Protein AF-A0A972ZBZ5-F1 (afdb_monomer)

Solvent-accessible surface area (backbone atoms only — not comparable to full-atom values): 8759 Å² total; per-residue (Å²): 142,84,81,84,81,83,76,78,80,82,76,76,75,77,71,74,77,82,74,68,73,78,52,70,66,61,54,52,52,50,52,51,52,49,53,50,52,50,51,51,48,47,64,74,67,45,81,68,82,67,79,69,68,68,78,64,96,63,56,92,77,46,56,68,51,46,23,27,41,76,42,82,50,87,51,45,36,31,30,42,34,64,64,60,60,96,83,36,38,72,44,70,28,37,39,49,84,88,34,49,80,43,55,62,60,69,61,48,45,52,29,29,78,72,60,37,46,31,25,40,29,36,47,78,59,89,94,42,38,34,43,53,43,69,48,80,33,64,91,74,62,84,74,124

pLDDT: mean 82.22, std 16.21, range [37.84, 97.81]

Foldseek 3Di:
DDDDPDDDPPPPPPPPPPPPPPDVVVVVVVVVVVVVVVVVVCVVPPPDPPVPQDADPCQVVFDKFKFAWQDQDPQWTWGQTLDDDVNDRIDIAGEDPVQVSQDPSVVNVVRNVVRFMKMFTFDDDPPHTYTRHIDGDPPCNNPD

Structure (mmCIF, N/CA/C/O backbone):
data_AF-A0A972ZBZ5-F1
#
_entry.id   AF-A0A972ZBZ5-F1
#
loop_
_atom_site.group_PDB
_atom_site.id
_atom_site.type_symbol
_atom_site.label_atom_id
_atom_site.label_alt_id
_atom_site.label_comp_id
_atom_site.label_asym_id
_atom_site.label_entity_id
_atom_site.label_seq_id
_atom_site.pdbx_PDB_ins_code
_atom_site.Cartn_x
_atom_site.Cartn_y
_atom_site.Cartn_z
_atom_site.occupancy
_atom_site.B_iso_or_equiv
_atom_site.auth_seq_id
_atom_site.auth_comp_id
_atom_site.auth_asym_id
_atom_site.auth_atom_id
_atom_site.pdbx_PDB_model_num
ATOM 1 N N . MET A 1 1 ? 79.508 32.812 -65.680 1.00 45.97 1 MET A N 1
ATOM 2 C CA . MET A 1 1 ? 78.298 33.391 -65.061 1.00 45.97 1 MET A CA 1
ATOM 3 C C . MET A 1 1 ? 77.156 32.493 -65.469 1.00 45.97 1 MET A C 1
ATOM 5 O O . MET A 1 1 ? 76.738 32.526 -66.614 1.00 45.97 1 MET A O 1
ATOM 9 N N . ASP A 1 2 ? 76.803 31.606 -64.554 1.00 50.88 2 ASP A N 1
ATOM 10 C CA . ASP A 1 2 ? 75.949 30.441 -64.738 1.00 50.88 2 ASP A CA 1
ATOM 11 C C . ASP A 1 2 ? 74.832 30.536 -63.697 1.00 50.88 2 ASP A C 1
ATOM 13 O O . ASP A 1 2 ? 75.154 30.697 -62.520 1.00 50.88 2 ASP A O 1
ATOM 17 N N . ARG A 1 3 ? 73.572 30.542 -64.152 1.00 48.94 3 ARG A N 1
ATOM 18 C CA . ARG A 1 3 ? 72.345 30.201 -63.404 1.00 48.94 3 ARG A CA 1
ATOM 19 C C . ARG A 1 3 ? 71.217 29.954 -64.413 1.00 48.94 3 ARG A C 1
ATOM 21 O O . ARG A 1 3 ? 70.312 30.777 -64.560 1.00 48.94 3 ARG A O 1
ATOM 28 N N . GLY A 1 4 ? 71.295 28.834 -65.127 1.00 50.41 4 GLY A N 1
ATOM 29 C CA . GLY A 1 4 ? 70.112 28.205 -65.713 1.00 50.41 4 GLY A CA 1
ATOM 30 C C . GLY A 1 4 ? 69.282 27.614 -64.576 1.00 50.41 4 GLY A C 1
ATOM 31 O O . GLY A 1 4 ? 69.775 26.810 -63.796 1.00 50.41 4 GLY A O 1
ATOM 32 N N . ARG A 1 5 ? 68.065 28.120 -64.395 1.00 55.62 5 ARG A N 1
ATOM 33 C CA . ARG A 1 5 ? 67.122 27.679 -63.368 1.00 55.62 5 ARG A CA 1
ATOM 34 C C . ARG A 1 5 ? 66.368 26.476 -63.937 1.00 55.62 5 ARG A C 1
ATOM 36 O O . ARG A 1 5 ? 65.380 26.675 -64.637 1.00 55.62 5 ARG A O 1
ATOM 43 N N . ASP A 1 6 ? 66.849 25.273 -63.649 1.00 60.53 6 ASP A N 1
ATOM 44 C CA . ASP A 1 6 ? 66.123 24.033 -63.920 1.00 60.53 6 ASP A CA 1
ATOM 45 C C . ASP A 1 6 ? 64.961 23.945 -62.924 1.00 60.53 6 ASP A C 1
ATOM 47 O O . ASP A 1 6 ? 65.144 23.729 -61.726 1.00 60.53 6 ASP A O 1
ATOM 51 N N . ALA A 1 7 ? 63.760 24.255 -63.404 1.00 60.75 7 ALA A N 1
ATOM 52 C CA . ALA A 1 7 ? 62.529 23.983 -62.686 1.00 60.75 7 ALA A CA 1
ATOM 53 C C . ALA A 1 7 ? 62.092 22.570 -63.072 1.00 60.75 7 ALA A C 1
ATOM 55 O O . ALA A 1 7 ? 61.606 22.358 -64.184 1.00 60.75 7 ALA A O 1
ATOM 56 N N . ASP A 1 8 ? 62.289 21.619 -62.163 1.00 65.50 8 ASP A N 1
ATOM 57 C CA . ASP A 1 8 ? 61.698 20.292 -62.280 1.00 65.50 8 ASP A CA 1
ATOM 58 C C . ASP A 1 8 ? 60.169 20.430 -62.406 1.00 65.50 8 ASP A C 1
ATOM 60 O O . ASP A 1 8 ? 59.552 21.165 -61.620 1.00 65.50 8 ASP A O 1
ATOM 64 N N . PRO A 1 9 ? 59.517 19.762 -63.372 1.00 57.84 9 PRO A N 1
ATOM 65 C CA . PRO A 1 9 ? 58.069 19.690 -63.379 1.00 57.84 9 PRO A CA 1
ATOM 66 C C . PRO A 1 9 ? 57.635 18.853 -62.173 1.00 57.84 9 PRO A C 1
ATOM 68 O O . PRO A 1 9 ? 57.983 17.680 -62.058 1.00 57.84 9 PRO A O 1
ATOM 71 N N . ILE A 1 10 ? 56.874 19.465 -61.263 1.00 61.91 10 ILE A N 1
ATOM 72 C CA . ILE A 1 10 ? 56.161 18.739 -60.212 1.00 61.91 10 ILE A CA 1
ATOM 73 C C . ILE A 1 10 ? 55.132 17.860 -60.924 1.00 61.91 10 ILE A C 1
ATOM 75 O O . ILE A 1 10 ? 54.079 18.333 -61.350 1.00 61.91 10 ILE A O 1
ATOM 79 N N . GLU A 1 11 ? 55.480 16.591 -61.103 1.00 59.16 11 GLU A N 1
ATOM 80 C CA . GLU A 1 11 ? 54.567 15.537 -61.514 1.00 59.16 11 GLU A CA 1
ATOM 81 C C . GLU A 1 11 ? 53.515 15.420 -60.404 1.00 59.16 11 GLU A C 1
ATOM 83 O O . GLU A 1 11 ? 53.773 14.890 -59.321 1.00 59.16 11 GLU A O 1
ATOM 88 N N . LEU A 1 12 ? 52.350 16.036 -60.625 1.00 61.97 12 LEU A N 1
ATOM 89 C CA . LEU A 1 12 ? 51.181 15.834 -59.783 1.00 61.97 12 LEU A CA 1
ATOM 90 C C . LEU A 1 12 ? 50.836 14.349 -59.910 1.00 61.97 12 LEU A C 1
ATOM 92 O O . LEU A 1 12 ? 50.260 13.928 -60.912 1.00 61.97 12 LEU A O 1
ATOM 96 N N . ALA A 1 13 ? 51.257 13.554 -58.928 1.00 58.72 13 ALA A N 1
ATOM 97 C CA . ALA A 1 13 ? 50.792 12.192 -58.776 1.00 58.72 13 ALA A CA 1
ATOM 98 C C . ALA A 1 13 ? 49.271 12.263 -58.625 1.00 58.72 13 ALA A C 1
ATOM 100 O O . ALA A 1 13 ? 48.753 12.677 -57.586 1.00 58.72 13 ALA A O 1
ATOM 101 N N . ASP A 1 14 ? 48.580 11.933 -59.710 1.00 59.81 14 ASP A N 1
ATOM 102 C CA . ASP A 1 14 ? 47.148 11.709 -59.747 1.00 59.81 14 ASP A CA 1
ATOM 103 C C . ASP A 1 14 ? 46.898 10.538 -58.793 1.00 59.81 14 ASP A C 1
ATOM 105 O O . ASP A 1 14 ? 47.163 9.379 -59.116 1.00 59.81 14 ASP A O 1
ATOM 109 N N . HIS A 1 15 ? 46.555 10.850 -57.542 1.00 57.44 15 HIS A N 1
ATOM 110 C CA . HIS A 1 15 ? 46.145 9.843 -56.580 1.00 57.44 15 HIS A CA 1
ATOM 111 C C . HIS A 1 15 ? 44.855 9.254 -57.143 1.00 57.44 15 HIS A C 1
ATOM 113 O O . HIS A 1 15 ? 43.862 9.982 -57.180 1.00 57.44 15 HIS A O 1
ATOM 119 N N . PRO A 1 16 ? 44.827 7.982 -57.590 1.00 57.72 16 PRO A N 1
ATOM 120 C CA . PRO A 1 16 ? 43.561 7.376 -57.945 1.00 57.72 16 PRO A CA 1
ATOM 121 C C . PRO A 1 16 ? 42.717 7.436 -56.679 1.00 57.72 16 PRO A C 1
ATOM 123 O O . PRO A 1 16 ? 43.095 6.861 -55.654 1.00 57.72 16 PRO A O 1
ATOM 126 N N . GLU A 1 17 ? 41.632 8.208 -56.718 1.00 60.06 17 GLU A N 1
ATOM 127 C CA . GLU A 1 17 ? 40.640 8.182 -55.662 1.00 60.06 17 GLU A CA 1
ATOM 128 C C . GLU A 1 17 ? 40.215 6.720 -55.542 1.00 60.06 17 GLU A C 1
ATOM 130 O O . GLU A 1 17 ? 39.615 6.144 -56.453 1.00 60.06 17 GLU A O 1
ATOM 135 N N . ASP A 1 18 ? 40.660 6.085 -54.456 1.00 55.03 18 ASP A N 1
ATOM 136 C CA . ASP A 1 18 ? 40.423 4.683 -54.146 1.00 55.03 18 ASP A CA 1
ATOM 137 C C . ASP A 1 18 ? 38.942 4.572 -53.764 1.00 55.03 18 ASP A C 1
ATOM 139 O O . ASP A 1 18 ? 38.562 4.445 -52.599 1.00 55.03 18 ASP A O 1
ATOM 143 N N . HIS A 1 19 ? 38.070 4.711 -54.765 1.00 56.88 19 HIS A N 1
ATOM 144 C CA . HIS A 1 19 ? 36.641 4.483 -54.680 1.00 56.88 19 HIS A CA 1
ATOM 145 C C . HIS A 1 19 ? 36.434 2.980 -54.557 1.00 56.88 19 HIS A C 1
ATOM 147 O O . HIS A 1 19 ? 35.959 2.318 -55.480 1.00 56.88 19 HIS A O 1
ATOM 153 N N . ARG A 1 20 ? 36.828 2.409 -53.415 1.00 59.72 20 ARG A N 1
ATOM 154 C CA . ARG A 1 20 ? 36.456 1.043 -53.073 1.00 59.72 20 ARG A CA 1
ATOM 155 C C . ARG A 1 20 ? 34.931 0.993 -53.115 1.00 59.72 20 ARG A C 1
ATOM 157 O O . ARG A 1 20 ? 34.301 1.661 -52.291 1.00 59.72 20 ARG A O 1
ATOM 164 N N . PRO A 1 21 ? 34.323 0.253 -54.061 1.00 59.16 21 PRO A N 1
ATOM 165 C CA . PRO A 1 21 ? 32.878 0.148 -54.106 1.00 59.16 21 PRO A CA 1
ATOM 166 C C . PRO A 1 21 ? 32.447 -0.444 -52.769 1.00 59.16 21 PRO A C 1
ATOM 168 O O . PRO A 1 21 ? 32.938 -1.507 -52.376 1.00 59.16 21 PRO A O 1
ATOM 171 N N . TRP A 1 22 ? 31.602 0.279 -52.028 1.00 57.34 22 TRP A N 1
ATOM 172 C CA . TRP A 1 22 ? 31.085 -0.204 -50.754 1.00 57.34 22 TRP A CA 1
ATOM 173 C C . TRP A 1 22 ? 30.541 -1.611 -50.960 1.00 57.34 22 TRP A C 1
ATOM 175 O O . TRP A 1 22 ? 29.656 -1.838 -51.786 1.00 57.34 22 TRP A O 1
ATOM 185 N N . SER A 1 23 ? 31.131 -2.575 -50.254 1.00 59.97 23 SER A N 1
ATOM 186 C CA . SER A 1 23 ? 30.732 -3.963 -50.408 1.00 59.97 23 SER A CA 1
ATOM 187 C C . SER A 1 23 ? 29.251 -4.086 -50.024 1.00 59.97 23 SER A C 1
ATOM 189 O O . SER A 1 23 ? 28.854 -3.579 -48.970 1.00 59.97 23 SER A O 1
ATOM 191 N N . PRO A 1 24 ? 28.409 -4.770 -50.816 1.00 59.00 24 PRO A N 1
ATOM 192 C CA . PRO A 1 24 ? 26.997 -4.945 -50.467 1.00 59.00 24 PRO A CA 1
ATOM 193 C C . PRO A 1 24 ? 26.825 -5.676 -49.121 1.00 59.00 24 PRO A C 1
ATOM 195 O O . PRO A 1 24 ? 25.820 -5.498 -48.435 1.00 59.00 24 PRO A O 1
ATOM 198 N N . LEU A 1 25 ? 27.848 -6.434 -48.701 1.00 58.62 25 LEU A N 1
ATOM 199 C CA . LEU A 1 25 ? 27.928 -7.088 -47.395 1.00 58.62 25 LEU A CA 1
ATOM 200 C C . LEU A 1 25 ? 27.996 -6.090 -46.226 1.00 58.62 25 LEU A C 1
ATOM 202 O O . LEU A 1 25 ? 27.301 -6.272 -45.227 1.00 58.62 25 LEU A O 1
ATOM 206 N N . SER A 1 26 ? 28.803 -5.028 -46.343 1.00 61.88 26 SER A N 1
ATOM 207 C CA . SER A 1 26 ? 28.918 -4.001 -45.297 1.00 61.88 26 SER A CA 1
ATOM 208 C C . SER A 1 26 ? 27.647 -3.162 -45.176 1.00 61.88 26 SER A C 1
ATOM 210 O O . SER A 1 26 ? 27.267 -2.781 -44.071 1.00 61.88 26 SER A O 1
ATOM 212 N N . THR A 1 27 ? 26.950 -2.931 -46.291 1.00 66.69 27 THR A N 1
ATOM 213 C CA . THR A 1 27 ? 25.661 -2.229 -46.290 1.00 66.69 27 THR A CA 1
ATOM 214 C C . THR A 1 27 ? 24.577 -3.071 -45.616 1.00 66.69 27 THR A C 1
ATOM 216 O O . THR A 1 27 ? 23.862 -2.556 -44.763 1.00 66.69 27 THR A O 1
ATOM 219 N N . GLY A 1 28 ? 24.505 -4.376 -45.909 1.00 71.56 28 GLY A N 1
ATOM 220 C CA . GLY A 1 28 ? 23.537 -5.281 -45.276 1.00 71.56 28 GLY A CA 1
ATOM 221 C C . GLY A 1 28 ? 23.712 -5.402 -43.758 1.00 71.56 28 GLY A C 1
ATOM 222 O O . GLY A 1 28 ? 22.729 -5.355 -43.018 1.00 71.56 28 GLY A O 1
ATOM 223 N N . LEU A 1 29 ? 24.959 -5.484 -43.281 1.00 78.94 29 LEU A N 1
ATOM 224 C CA . LEU A 1 29 ? 25.270 -5.498 -41.846 1.00 78.94 29 LEU A CA 1
ATOM 225 C C . LEU A 1 29 ? 24.889 -4.185 -41.152 1.00 78.94 29 LEU A C 1
ATOM 227 O O . LEU A 1 29 ? 24.314 -4.215 -40.065 1.00 78.94 29 LEU A O 1
ATOM 231 N N . ALA A 1 30 ? 25.160 -3.040 -41.784 1.00 80.81 30 ALA A N 1
ATOM 232 C C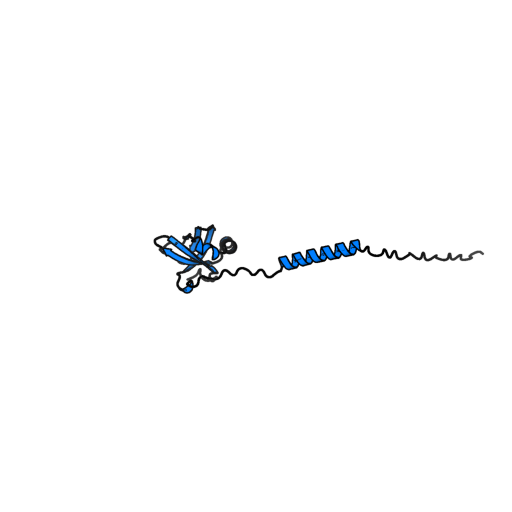A . ALA A 1 30 ? 24.787 -1.736 -41.244 1.00 80.81 30 ALA A CA 1
ATOM 233 C C . ALA A 1 30 ? 23.261 -1.575 -41.141 1.00 80.81 30 ALA A C 1
ATOM 235 O O . ALA A 1 30 ? 22.755 -1.111 -40.120 1.00 80.81 30 ALA A O 1
ATOM 236 N N . THR A 1 31 ? 22.515 -2.013 -42.160 1.00 83.44 31 THR A N 1
ATOM 237 C CA . THR A 1 31 ? 21.047 -1.993 -42.133 1.00 83.44 31 THR A CA 1
ATOM 238 C C . THR A 1 31 ? 20.495 -2.916 -41.048 1.00 83.44 31 THR A C 1
ATOM 240 O O . THR A 1 31 ? 19.618 -2.503 -40.295 1.00 83.44 31 THR A O 1
ATOM 243 N N . ALA A 1 32 ? 21.032 -4.132 -40.911 1.00 85.50 32 ALA A N 1
ATOM 244 C CA . ALA A 1 32 ? 20.613 -5.061 -39.863 1.00 85.50 32 ALA A CA 1
ATOM 245 C C . ALA A 1 32 ? 20.864 -4.490 -38.457 1.00 85.50 32 ALA A C 1
ATOM 247 O O . ALA A 1 32 ? 19.977 -4.540 -37.606 1.00 85.50 32 ALA A O 1
ATOM 248 N N . ALA A 1 33 ? 22.033 -3.886 -38.226 1.00 87.25 33 ALA A N 1
ATOM 249 C CA . ALA A 1 33 ? 22.358 -3.245 -36.954 1.00 87.25 33 ALA A CA 1
ATOM 250 C C . ALA A 1 33 ? 21.400 -2.087 -36.627 1.00 87.25 33 ALA A C 1
ATOM 252 O O . ALA A 1 33 ? 20.934 -1.973 -35.493 1.00 87.25 33 ALA A O 1
ATOM 253 N N . LEU A 1 34 ? 21.058 -1.263 -37.622 1.00 89.25 34 LEU A N 1
ATOM 254 C CA . LEU A 1 34 ? 20.116 -0.157 -37.455 1.00 89.25 34 LEU A CA 1
ATOM 255 C C . LEU A 1 34 ? 18.702 -0.652 -37.117 1.00 89.25 34 LEU A C 1
ATOM 257 O O . LEU A 1 34 ? 18.058 -0.100 -36.230 1.00 89.25 34 LEU A 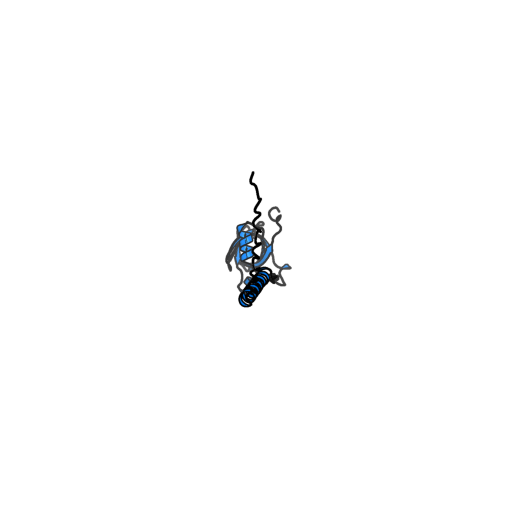O 1
ATOM 261 N N . VAL A 1 35 ? 18.234 -1.713 -37.782 1.00 91.62 35 VAL A N 1
ATOM 262 C CA . VAL A 1 35 ? 16.922 -2.326 -37.510 1.00 91.62 35 VAL A CA 1
ATOM 263 C C . VAL A 1 35 ? 16.870 -2.903 -36.096 1.00 91.62 35 VAL A C 1
ATOM 265 O O . VAL A 1 35 ? 15.876 -2.707 -35.398 1.00 91.62 35 VAL A O 1
ATOM 268 N N . ILE A 1 36 ? 17.936 -3.570 -35.645 1.00 92.31 36 ILE A N 1
ATOM 269 C CA . ILE A 1 36 ? 18.025 -4.105 -34.279 1.00 92.31 36 ILE A CA 1
ATOM 270 C C . ILE A 1 36 ? 17.978 -2.966 -33.258 1.00 92.31 36 ILE A C 1
ATOM 272 O O . ILE A 1 36 ? 17.173 -3.019 -32.331 1.00 92.31 36 ILE A O 1
ATOM 276 N N . LEU A 1 37 ? 18.784 -1.918 -33.447 1.00 90.75 37 LEU A N 1
ATOM 277 C CA . LEU A 1 37 ? 18.789 -0.753 -32.559 1.00 90.75 37 LEU A CA 1
ATOM 278 C C . LEU A 1 37 ? 17.417 -0.079 -32.507 1.00 90.75 37 LEU A C 1
ATOM 280 O O . LEU A 1 37 ? 16.905 0.163 -31.419 1.00 90.75 37 LEU A O 1
ATOM 284 N N . ALA A 1 38 ? 16.791 0.152 -33.662 1.00 89.00 38 ALA A N 1
ATOM 285 C CA . ALA A 1 38 ? 15.454 0.729 -33.736 1.00 89.00 38 ALA A CA 1
ATOM 286 C C . ALA A 1 38 ? 14.409 -0.154 -33.038 1.00 89.00 38 ALA A C 1
ATOM 288 O O . ALA A 1 38 ? 13.559 0.365 -32.323 1.00 89.00 38 ALA A O 1
ATOM 289 N N . SER A 1 39 ? 14.500 -1.478 -33.184 1.00 88.06 39 SER A N 1
ATOM 290 C CA . SER A 1 39 ? 13.589 -2.423 -32.524 1.00 88.06 39 SER A CA 1
ATOM 291 C C . SER A 1 39 ? 13.750 -2.399 -31.005 1.00 88.06 39 SER A C 1
ATOM 293 O O . SER A 1 39 ? 12.754 -2.383 -30.289 1.00 88.06 39 SER A O 1
ATOM 295 N N . ILE A 1 40 ? 14.989 -2.334 -30.506 1.00 89.00 40 ILE A N 1
ATOM 296 C CA . ILE A 1 40 ? 15.273 -2.191 -29.071 1.00 89.00 40 ILE A CA 1
ATOM 297 C C . ILE A 1 40 ? 14.750 -0.848 -28.561 1.00 89.00 40 ILE A C 1
ATOM 299 O O . ILE A 1 40 ? 14.129 -0.807 -27.507 1.00 89.00 40 ILE A O 1
ATOM 303 N N . SER A 1 41 ? 14.955 0.247 -29.298 1.00 85.06 41 SER A N 1
ATOM 304 C CA . SER A 1 41 ? 14.424 1.558 -28.919 1.00 85.06 41 SER A CA 1
ATOM 305 C C . SER A 1 41 ? 12.898 1.558 -28.879 1.00 85.06 41 SER A C 1
ATOM 307 O O . SER A 1 41 ? 12.323 2.007 -27.897 1.00 85.06 41 SER A O 1
ATOM 309 N N . VAL A 1 42 ? 12.232 1.009 -29.896 1.00 85.31 42 VAL A N 1
ATOM 310 C CA . VAL A 1 42 ? 10.770 0.876 -29.889 1.00 85.31 42 VAL A CA 1
ATOM 311 C C . VAL A 1 42 ? 10.317 -0.010 -28.737 1.00 85.31 42 VAL A C 1
ATOM 313 O O . VAL A 1 42 ? 9.331 0.320 -28.112 1.00 85.31 42 VAL A O 1
ATOM 316 N N . TRP A 1 43 ? 11.025 -1.086 -28.400 1.00 84.06 43 TRP A N 1
ATOM 317 C CA . TRP A 1 43 ? 10.675 -1.923 -27.251 1.00 84.06 43 TRP A CA 1
ATOM 318 C C . TRP A 1 43 ? 10.881 -1.213 -25.900 1.00 84.06 43 TRP A C 1
ATOM 320 O O . TRP A 1 43 ? 10.043 -1.341 -25.016 1.00 84.06 43 TRP A O 1
ATOM 330 N N . LEU A 1 44 ? 11.954 -0.428 -25.748 1.00 81.38 44 LEU A N 1
ATOM 331 C CA . LEU A 1 44 ? 12.255 0.333 -24.527 1.00 81.38 44 LEU A CA 1
ATOM 332 C C . LEU A 1 44 ? 11.323 1.529 -24.310 1.00 81.38 44 LEU A C 1
ATOM 334 O O . LEU A 1 44 ? 11.051 1.890 -23.169 1.00 81.38 44 LEU A O 1
ATOM 338 N N . PHE A 1 45 ? 10.886 2.168 -25.395 1.00 79.38 45 PHE A N 1
ATOM 339 C CA . PHE A 1 45 ? 10.061 3.378 -25.367 1.00 79.38 45 PHE A CA 1
ATOM 340 C C . PHE A 1 45 ? 8.636 3.142 -25.867 1.00 79.38 45 PHE A C 1
ATOM 342 O O . PHE A 1 45 ? 7.877 4.103 -26.013 1.00 79.38 45 PHE A O 1
ATOM 349 N N . ALA A 1 46 ? 8.262 1.893 -26.158 1.00 72.69 46 ALA A N 1
ATOM 350 C CA . ALA A 1 46 ? 6.873 1.555 -26.403 1.00 72.69 46 ALA A CA 1
ATOM 351 C C . ALA A 1 46 ? 6.098 1.981 -25.158 1.00 72.69 46 ALA A C 1
ATOM 353 O O . ALA A 1 46 ? 6.563 1.708 -24.047 1.00 72.69 46 ALA A O 1
ATOM 354 N N . PRO A 1 47 ? 4.946 2.651 -25.316 1.00 54.31 47 PRO A N 1
ATOM 355 C CA . PRO A 1 47 ? 4.049 2.829 -24.194 1.00 54.31 47 PRO A CA 1
ATOM 356 C C . PRO A 1 47 ? 3.763 1.425 -23.671 1.00 54.31 47 PRO A C 1
ATOM 358 O O . PRO A 1 47 ? 3.157 0.613 -24.372 1.00 54.31 47 PRO A O 1
ATOM 361 N N . SER A 1 48 ? 4.272 1.097 -22.480 1.00 56.19 48 SER A N 1
ATOM 362 C CA . SER A 1 48 ? 3.661 -0.001 -21.765 1.00 56.19 48 SER A CA 1
ATOM 363 C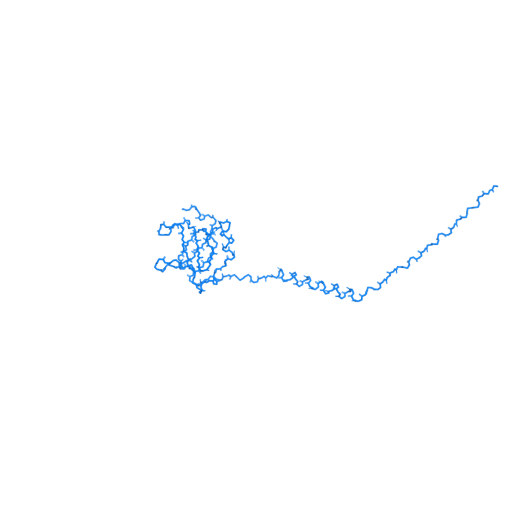 C . SER A 1 48 ? 2.231 0.462 -21.555 1.00 56.19 48 SER A C 1
ATOM 365 O O . SER A 1 48 ? 1.996 1.589 -21.106 1.00 56.19 48 SER A O 1
ATOM 367 N N . ASP A 1 49 ? 1.272 -0.383 -21.908 1.00 49.25 49 ASP A N 1
ATOM 368 C CA . ASP A 1 49 ? -0.006 -0.347 -21.224 1.00 49.25 49 ASP A CA 1
ATOM 369 C C . ASP A 1 49 ? 0.357 -0.639 -19.765 1.00 49.25 49 ASP A C 1
ATOM 371 O O . ASP A 1 49 ? 0.411 -1.794 -19.343 1.00 49.25 49 ASP A O 1
ATOM 375 N N . ALA A 1 50 ? 0.805 0.390 -19.036 1.00 53.72 50 ALA A N 1
ATOM 376 C CA . ALA A 1 50 ? 0.997 0.324 -17.609 1.00 53.72 50 ALA A CA 1
ATOM 377 C C . ALA A 1 50 ? -0.344 -0.190 -17.124 1.00 53.72 50 ALA A C 1
ATOM 379 O O . ALA A 1 50 ? -1.365 0.447 -17.383 1.00 53.72 50 ALA A O 1
ATOM 380 N N . ILE A 1 51 ? -0.342 -1.415 -16.599 1.00 55.97 51 ILE A N 1
ATOM 381 C CA . ILE A 1 51 ? -1.545 -2.082 -16.135 1.00 55.97 51 ILE A CA 1
ATOM 382 C C . ILE A 1 51 ? -2.023 -1.212 -14.983 1.00 55.97 51 ILE A C 1
ATOM 384 O O . ILE A 1 51 ? -1.551 -1.334 -13.857 1.00 55.97 51 ILE A O 1
ATOM 388 N N . GLU A 1 52 ? -2.864 -0.238 -15.308 1.00 66.19 52 GLU A N 1
ATOM 389 C CA . GLU A 1 52 ? -3.462 0.655 -14.346 1.00 66.19 52 GLU A CA 1
ATOM 390 C C . GLU A 1 52 ? -4.435 -0.226 -13.589 1.00 66.19 52 GLU A C 1
ATOM 392 O O . GLU A 1 52 ? -5.480 -0.623 -14.116 1.00 66.19 52 GLU A O 1
ATOM 397 N N . ILE A 1 53 ? -3.995 -0.644 -12.404 1.00 78.75 53 ILE A N 1
ATOM 398 C CA . ILE A 1 53 ? -4.746 -1.538 -11.544 1.00 78.75 53 ILE A CA 1
ATOM 399 C C . ILE A 1 53 ? -6.097 -0.877 -11.303 1.00 78.75 53 ILE A C 1
ATOM 401 O O . ILE A 1 53 ? -6.185 0.176 -10.678 1.00 78.75 53 ILE A O 1
ATOM 405 N N . GLN A 1 54 ? -7.144 -1.479 -11.860 1.00 81.25 54 GLN A N 1
ATOM 406 C CA . GLN A 1 54 ? -8.481 -0.928 -11.748 1.00 81.25 54 GLN A CA 1
ATOM 407 C C . GLN A 1 54 ? -9.006 -1.180 -10.333 1.00 81.25 54 GLN A C 1
ATOM 409 O O . GLN A 1 54 ? -8.878 -2.301 -9.830 1.00 81.25 54 GLN A O 1
ATOM 414 N N . PRO A 1 55 ? -9.619 -0.174 -9.695 1.00 86.69 55 PRO A N 1
ATOM 415 C CA . PRO A 1 55 ? -10.198 -0.346 -8.378 1.00 86.69 55 PRO A CA 1
ATOM 416 C C . PRO A 1 55 ? -11.398 -1.305 -8.421 1.00 86.69 55 PRO A C 1
ATOM 418 O O . PRO A 1 55 ? -12.130 -1.354 -9.418 1.00 86.69 55 PRO A O 1
ATOM 421 N N . PRO A 1 56 ? -11.665 -2.039 -7.330 1.00 87.12 56 PRO A N 1
ATOM 422 C CA . PRO A 1 56 ? -12.862 -2.860 -7.219 1.00 87.12 56 PRO A CA 1
ATOM 423 C C . PRO A 1 56 ? -14.133 -1.994 -7.183 1.00 87.12 56 PRO A C 1
ATOM 425 O O . PRO A 1 56 ? -14.159 -0.890 -6.639 1.00 87.12 56 PRO A O 1
ATOM 428 N N . THR A 1 57 ? -15.234 -2.511 -7.735 1.00 85.69 57 THR A N 1
ATOM 429 C CA . THR A 1 57 ? -16.494 -1.763 -7.946 1.00 85.69 57 THR A CA 1
ATOM 430 C C . THR A 1 57 ? -17.121 -1.167 -6.679 1.00 85.69 57 THR A C 1
ATOM 432 O O . THR A 1 57 ? -17.898 -0.219 -6.761 1.00 85.69 57 THR A O 1
ATOM 435 N N . ASN A 1 58 ? -16.827 -1.731 -5.508 1.00 88.19 58 ASN A N 1
ATOM 436 C CA . ASN A 1 58 ? -17.382 -1.342 -4.212 1.00 88.19 58 ASN A CA 1
ATOM 437 C C . ASN A 1 58 ? -16.418 -0.500 -3.356 1.00 88.19 58 ASN A C 1
ATOM 439 O O . ASN A 1 58 ? -16.721 -0.259 -2.186 1.00 88.19 58 ASN A O 1
ATOM 443 N N . LEU A 1 59 ? -15.300 -0.020 -3.915 1.00 89.44 59 LEU A N 1
ATOM 444 C CA . LEU A 1 59 ? -14.246 0.677 -3.167 1.00 89.44 59 LEU A CA 1
ATOM 445 C C . LEU A 1 59 ? -14.769 1.845 -2.314 1.00 89.44 59 LEU A C 1
ATOM 447 O O . LEU A 1 59 ? -14.413 1.970 -1.148 1.00 89.44 59 LEU A O 1
ATOM 451 N N . ALA A 1 60 ? -15.686 2.650 -2.860 1.00 89.25 60 ALA A N 1
ATOM 452 C CA . ALA A 1 60 ? -16.245 3.826 -2.183 1.00 89.25 60 ALA A CA 1
ATOM 453 C C . ALA A 1 60 ? -17.038 3.511 -0.899 1.00 89.25 60 ALA A C 1
ATOM 455 O O . ALA A 1 60 ? -17.339 4.417 -0.126 1.00 89.25 60 ALA A O 1
ATOM 456 N N . SER A 1 61 ? -17.420 2.248 -0.691 1.00 91.44 61 SER A N 1
ATOM 457 C CA . SER A 1 61 ? -18.138 1.804 0.509 1.00 91.44 61 SER A CA 1
ATOM 458 C C . SER A 1 61 ? -17.225 1.250 1.602 1.00 91.44 61 SER A C 1
ATOM 460 O O . SER A 1 61 ? -17.692 1.015 2.716 1.00 91.44 61 SER A O 1
ATOM 462 N N . LEU A 1 62 ? -15.944 1.035 1.292 1.00 93.88 62 LEU A N 1
ATOM 463 C CA . LEU A 1 62 ? -14.990 0.447 2.218 1.00 93.88 62 LEU A CA 1
ATOM 464 C C . LEU A 1 62 ? -14.397 1.521 3.136 1.00 93.88 62 LEU A C 1
ATOM 466 O O . LEU A 1 62 ? -14.125 2.638 2.683 1.00 93.88 62 LEU A O 1
ATOM 470 N N . PRO A 1 63 ? -14.167 1.204 4.422 1.00 94.94 63 PRO A N 1
ATOM 471 C CA . PRO A 1 63 ? -13.332 2.045 5.255 1.00 94.94 63 PRO A CA 1
ATOM 472 C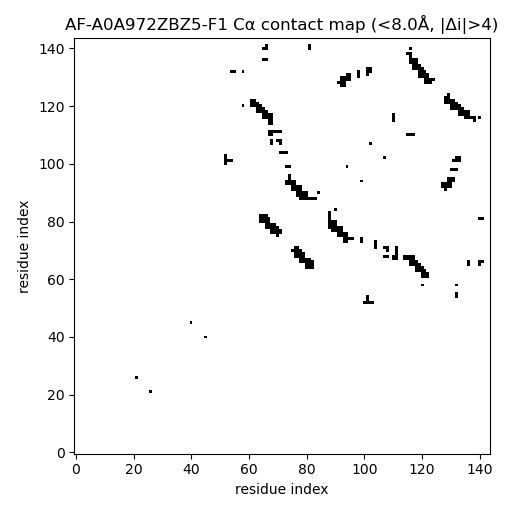 C . PRO A 1 63 ? -11.908 2.074 4.694 1.00 94.94 63 PRO A C 1
ATOM 474 O O . PRO A 1 63 ? -11.434 1.124 4.064 1.00 94.94 63 PRO A O 1
ATOM 477 N N . TYR A 1 64 ? -11.221 3.180 4.951 1.00 95.12 64 TYR A N 1
ATOM 478 C CA . TYR A 1 64 ? -9.821 3.342 4.604 1.00 95.12 64 TYR A CA 1
ATOM 479 C C . TYR A 1 64 ? -9.038 3.878 5.792 1.00 95.12 64 TYR A C 1
ATOM 481 O O . TYR A 1 64 ? -9.602 4.446 6.732 1.00 95.12 64 TYR A O 1
ATOM 489 N N . VAL A 1 65 ? -7.728 3.703 5.731 1.00 95.25 65 VAL A N 1
ATOM 490 C CA . VAL A 1 65 ? -6.791 4.315 6.659 1.00 95.25 65 VAL A CA 1
ATOM 491 C C . VAL A 1 65 ? -5.598 4.854 5.882 1.00 95.25 65 VAL A C 1
ATOM 493 O O . VAL A 1 65 ? -5.133 4.234 4.926 1.00 95.25 65 VAL A O 1
ATOM 496 N N . ASP A 1 66 ? -5.142 6.035 6.286 1.00 95.88 66 ASP A N 1
ATOM 497 C CA . ASP A 1 66 ? -3.974 6.692 5.714 1.00 95.88 66 ASP A CA 1
ATOM 498 C C . ASP A 1 66 ? -2.792 6.513 6.672 1.00 95.88 66 ASP A C 1
ATOM 500 O O . ASP A 1 66 ? -2.938 6.635 7.894 1.00 95.88 66 ASP A O 1
ATOM 504 N N . GLY A 1 67 ? -1.620 6.227 6.121 1.00 94.69 67 GLY A N 1
ATOM 505 C CA . GLY A 1 67 ? -0.421 5.968 6.905 1.00 94.69 67 GLY A CA 1
ATOM 506 C C . GLY A 1 67 ? 0.811 5.775 6.039 1.00 94.69 67 GLY A C 1
ATOM 507 O O . GLY A 1 67 ? 0.818 6.110 4.857 1.00 94.69 67 GLY A O 1
ATOM 508 N N . VAL A 1 68 ? 1.867 5.229 6.628 1.00 95.25 68 VAL A N 1
ATOM 509 C CA . VAL A 1 68 ? 3.090 4.84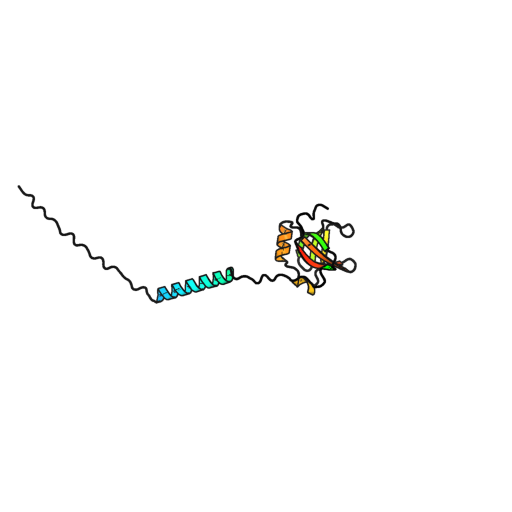7 5.916 1.00 95.25 68 VAL A CA 1
ATOM 510 C C . VAL A 1 68 ? 3.238 3.336 5.969 1.00 95.25 68 VAL A C 1
ATOM 512 O O . VAL A 1 68 ? 3.134 2.737 7.035 1.00 95.25 68 VAL A O 1
ATOM 515 N N . MET A 1 69 ? 3.498 2.713 4.821 1.00 96.06 69 MET A N 1
ATOM 516 C CA . MET A 1 69 ? 3.779 1.279 4.768 1.00 96.06 69 MET A CA 1
ATOM 517 C C . MET A 1 69 ? 5.123 0.979 5.435 1.00 96.06 69 MET A C 1
ATOM 519 O O . MET A 1 69 ? 6.158 1.493 5.005 1.00 96.06 69 MET A O 1
ATOM 523 N N . VAL A 1 70 ? 5.111 0.120 6.447 1.00 95.38 70 VAL A N 1
ATOM 524 C CA . VAL A 1 70 ? 6.301 -0.333 7.179 1.00 95.38 70 VAL A CA 1
ATOM 525 C C . VAL A 1 70 ? 6.833 -1.626 6.567 1.00 95.38 70 VAL A C 1
ATOM 527 O O . VAL A 1 70 ? 8.032 -1.749 6.325 1.00 95.38 70 VAL A O 1
ATOM 530 N N . GLU A 1 71 ? 5.935 -2.556 6.239 1.00 95.75 71 GLU A N 1
ATOM 531 C CA . GLU A 1 71 ? 6.273 -3.850 5.649 1.00 95.75 71 GLU A CA 1
ATOM 532 C C . GLU A 1 71 ? 5.345 -4.170 4.474 1.00 95.75 71 GLU A C 1
ATOM 534 O O . GLU A 1 71 ? 4.137 -3.930 4.522 1.00 95.75 71 GLU A O 1
ATOM 539 N N . VAL A 1 72 ? 5.929 -4.683 3.387 1.00 95.19 72 VAL A N 1
ATOM 540 C CA . VAL A 1 72 ? 5.213 -4.998 2.143 1.00 95.19 72 VAL A CA 1
ATOM 541 C C . VAL A 1 72 ? 5.636 -6.383 1.637 1.00 95.19 72 VAL A C 1
ATOM 543 O O . VAL A 1 72 ? 6.501 -6.515 0.751 1.00 95.19 72 VAL A O 1
ATOM 546 N N . GLU A 1 73 ? 5.010 -7.423 2.191 1.00 94.94 73 GLU A N 1
ATOM 547 C CA . GLU A 1 73 ? 5.246 -8.830 1.855 1.00 94.94 73 GLU A CA 1
ATOM 548 C C . GLU A 1 73 ? 3.934 -9.621 1.771 1.00 94.94 73 GLU A C 1
ATOM 550 O O . GLU A 1 73 ? 3.488 -10.222 2.737 1.00 94.94 73 GLU A O 1
ATOM 555 N N . LEU A 1 74 ? 3.323 -9.676 0.581 1.00 92.44 74 LEU A N 1
ATOM 556 C CA . LEU A 1 74 ? 2.062 -10.403 0.406 1.00 92.44 74 LEU A CA 1
ATOM 557 C C . LEU A 1 74 ? 2.158 -11.869 0.890 1.00 92.44 74 LEU A C 1
ATOM 559 O O . LEU A 1 74 ? 3.109 -12.563 0.519 1.00 92.44 74 LEU A O 1
ATOM 563 N N . PRO A 1 75 ? 1.152 -12.364 1.635 1.00 95.75 75 PRO A N 1
ATOM 564 C CA . PRO A 1 75 ? -0.154 -11.738 1.869 1.00 95.75 75 PRO A CA 1
ATOM 565 C C . PRO A 1 75 ? -0.193 -10.729 3.028 1.00 95.75 75 PRO A C 1
ATOM 567 O O . PRO A 1 75 ? -1.258 -10.175 3.279 1.00 95.75 75 PRO A O 1
ATOM 570 N N . ASP A 1 76 ? 0.911 -10.479 3.721 1.00 97.19 76 ASP A N 1
ATOM 571 C CA . ASP A 1 76 ? 0.965 -9.658 4.926 1.00 97.19 76 ASP A CA 1
ATOM 572 C C . ASP A 1 76 ? 1.481 -8.233 4.618 1.00 97.19 76 ASP A C 1
ATOM 574 O O . ASP A 1 76 ? 2.447 -7.999 3.887 1.00 97.19 76 ASP A O 1
ATOM 578 N N . LEU A 1 77 ? 0.789 -7.229 5.140 1.00 97.06 77 LEU A N 1
ATOM 579 C CA . LEU A 1 77 ? 1.128 -5.820 4.964 1.00 97.06 77 LEU A CA 1
ATOM 580 C C . LEU A 1 77 ? 1.077 -5.139 6.329 1.00 97.06 77 LEU A C 1
ATOM 582 O O . LEU A 1 77 ? 0.103 -5.312 7.052 1.00 97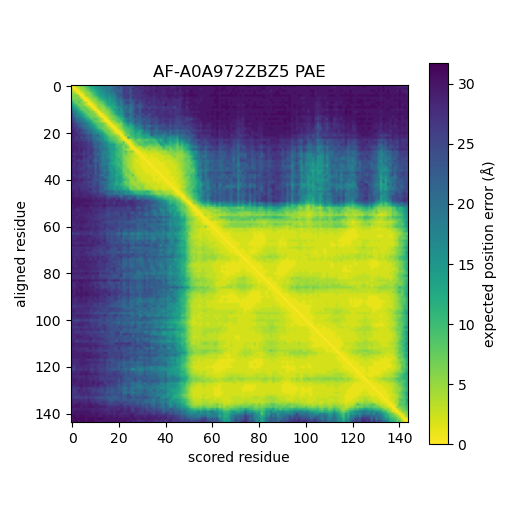.06 77 LEU A O 1
ATOM 586 N N . VAL A 1 78 ? 2.077 -4.323 6.656 1.00 97.38 78 VAL A N 1
ATOM 587 C CA . VAL A 1 78 ? 2.109 -3.574 7.922 1.00 97.38 78 VAL A CA 1
ATOM 588 C C . VAL A 1 78 ? 2.156 -2.087 7.624 1.00 97.38 78 VAL A C 1
ATOM 590 O O . VAL A 1 78 ? 2.943 -1.638 6.784 1.00 97.38 78 VAL A O 1
ATOM 593 N N . MET A 1 79 ? 1.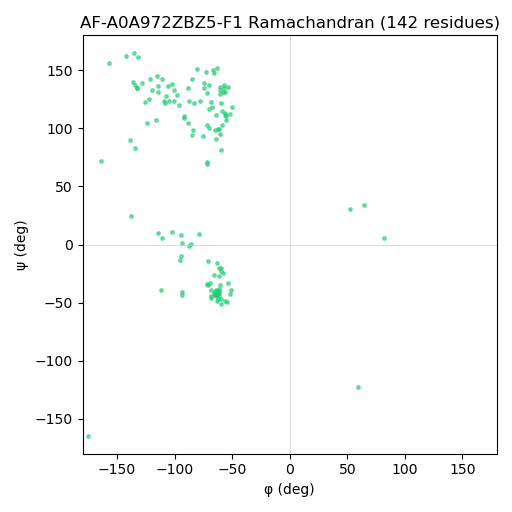313 -1.315 8.305 1.00 96.94 79 MET A N 1
ATOM 594 C CA . MET A 1 79 ? 1.219 0.128 8.121 1.00 96.94 79 MET A CA 1
ATOM 595 C C . MET A 1 79 ? 1.217 0.869 9.456 1.00 96.94 79 MET A C 1
ATOM 597 O O . MET A 1 79 ? 0.434 0.548 10.344 1.00 96.94 79 MET A O 1
ATOM 601 N N . ASP A 1 80 ? 2.011 1.932 9.535 1.00 96.62 80 ASP A N 1
ATOM 602 C CA . ASP A 1 80 ? 1.908 2.947 10.578 1.00 96.62 80 ASP A CA 1
ATOM 603 C C . ASP A 1 80 ? 0.831 3.962 10.183 1.00 96.62 80 ASP A C 1
ATOM 605 O O . ASP A 1 80 ? 1.053 4.871 9.377 1.00 96.62 80 ASP A O 1
ATOM 609 N N . ALA A 1 81 ? -0.366 3.787 10.730 1.00 95.56 81 ALA A N 1
ATOM 610 C CA . ALA A 1 81 ? -1.511 4.654 10.528 1.00 95.56 81 ALA A CA 1
ATOM 611 C C . ALA A 1 81 ? -1.332 6.015 11.210 1.00 95.56 81 ALA A C 1
ATOM 613 O O . ALA A 1 81 ? -0.951 6.113 12.378 1.00 95.56 81 ALA A O 1
ATOM 614 N N . TYR A 1 82 ? -1.711 7.082 10.505 1.00 93.38 82 TYR A N 1
ATOM 615 C CA . TYR A 1 82 ? -1.755 8.426 11.085 1.00 93.38 82 TYR A CA 1
ATOM 616 C C . TYR A 1 82 ? -2.897 8.580 12.086 1.00 93.38 82 TYR A C 1
ATOM 618 O O . TYR A 1 82 ? -2.767 9.285 13.084 1.00 93.38 82 TYR A O 1
ATOM 626 N N . THR A 1 83 ? -4.025 7.918 11.821 1.00 91.25 83 THR A N 1
ATOM 627 C CA . THR A 1 83 ? -5.162 7.856 12.741 1.00 91.25 83 THR A CA 1
ATOM 628 C C . THR A 1 83 ? -5.245 6.456 13.339 1.00 91.25 83 THR A C 1
ATOM 630 O O . THR A 1 83 ? -5.394 5.501 12.575 1.00 91.25 83 THR A O 1
ATOM 633 N N . PRO A 1 84 ? -5.187 6.312 14.676 1.00 90.69 84 PRO A N 1
ATOM 634 C CA . PRO A 1 84 ? -5.276 5.006 15.305 1.00 90.69 84 PRO A CA 1
ATOM 635 C C . PRO A 1 84 ? -6.599 4.305 14.990 1.00 90.69 84 PRO A C 1
ATOM 637 O O . PRO A 1 84 ? -7.672 4.901 15.122 1.00 90.69 84 PRO A O 1
ATOM 640 N N . VAL A 1 85 ? -6.527 3.020 14.657 1.00 90.81 85 VAL A N 1
ATOM 641 C CA . VAL A 1 85 ? -7.695 2.140 14.527 1.00 90.81 85 VAL A CA 1
ATOM 642 C C . VAL A 1 85 ? -7.716 1.242 15.756 1.00 90.81 85 VAL A C 1
ATOM 644 O O . VAL A 1 85 ? -6.719 0.607 16.085 1.00 90.81 85 VAL A O 1
ATOM 647 N N . ASP A 1 86 ? -8.819 1.261 16.505 1.00 90.12 86 ASP A N 1
ATOM 648 C CA . ASP A 1 86 ? -8.956 0.532 17.778 1.00 90.12 86 ASP A CA 1
ATOM 649 C C . ASP A 1 86 ? -7.824 0.808 18.794 1.00 90.12 86 ASP A C 1
ATOM 651 O O . ASP A 1 86 ? -7.468 -0.038 19.614 1.00 90.12 86 ASP A O 1
ATOM 655 N N . GLY A 1 87 ? -7.259 2.020 18.755 1.00 91.56 87 GLY A N 1
ATOM 656 C CA . GLY A 1 87 ? -6.173 2.450 19.641 1.00 91.56 87 GLY A CA 1
ATOM 657 C C . GLY A 1 87 ? -4.773 1.996 19.216 1.00 91.56 87 GLY A C 1
ATOM 658 O O . GLY A 1 87 ? -3.824 2.261 19.951 1.00 91.56 87 GLY A O 1
ATOM 659 N N . GLN A 1 88 ? -4.633 1.358 18.052 1.00 92.69 88 GLN A N 1
ATOM 660 C CA . GLN A 1 88 ? -3.354 0.923 17.490 1.00 92.69 88 GLN A CA 1
ATOM 661 C C . GLN A 1 88 ? -2.945 1.825 16.325 1.00 92.69 88 GLN A C 1
ATOM 663 O O . GLN A 1 88 ? -3.779 2.201 15.499 1.00 92.69 88 GLN A O 1
ATOM 668 N N . THR A 1 89 ? -1.669 2.205 16.288 1.00 94.56 89 THR A N 1
ATOM 669 C CA . THR A 1 89 ? -1.072 2.962 15.178 1.00 94.56 89 THR A CA 1
ATOM 670 C C . THR A 1 89 ? -0.425 2.036 14.163 1.00 94.56 89 THR A C 1
ATOM 672 O O . THR A 1 89 ? -0.591 2.252 12.975 1.00 94.56 89 THR A O 1
ATOM 675 N N . GLU A 1 90 ? 0.262 0.992 14.618 1.00 97.44 90 GLU A N 1
ATOM 676 C CA . GLU A 1 90 ? 0.782 -0.062 13.749 1.00 97.44 90 GLU A CA 1
ATOM 677 C C . GLU A 1 90 ? -0.348 -1.064 13.492 1.00 97.44 90 GLU A C 1
ATOM 679 O O . GLU A 1 90 ? -0.951 -1.577 14.436 1.00 97.44 90 GLU A O 1
ATOM 684 N N . LEU A 1 91 ? -0.695 -1.264 12.223 1.00 97.38 91 LEU A N 1
ATOM 685 C CA . LEU A 1 91 ? -1.815 -2.093 11.795 1.00 97.38 91 LEU A CA 1
ATOM 686 C C . LEU A 1 91 ? -1.327 -3.200 10.862 1.00 97.38 91 LEU A C 1
ATOM 688 O O . LEU A 1 91 ? -0.742 -2.919 9.812 1.00 97.38 91 LEU A O 1
ATOM 692 N N . ASP A 1 92 ? -1.643 -4.440 11.225 1.00 97.62 92 ASP A N 1
ATOM 693 C CA . ASP A 1 92 ? -1.425 -5.625 10.402 1.00 97.62 92 ASP A CA 1
ATOM 694 C C . ASP A 1 92 ? -2.618 -5.869 9.473 1.00 97.62 92 ASP A C 1
ATOM 696 O O . ASP A 1 92 ? -3.759 -6.052 9.914 1.00 97.62 92 ASP A O 1
ATOM 700 N N . PHE A 1 93 ? -2.347 -5.936 8.175 1.00 97.75 93 PHE A N 1
ATOM 701 C CA . PHE A 1 93 ? -3.316 -6.267 7.145 1.00 97.75 93 PHE A CA 1
ATOM 702 C C . PHE A 1 93 ? -2.966 -7.578 6.458 1.00 97.75 93 PHE A C 1
ATOM 704 O O . PHE A 1 93 ? -1.805 -7.873 6.181 1.00 97.75 93 PHE A O 1
ATOM 711 N N . LYS A 1 94 ? -4.005 -8.325 6.092 1.00 97.81 94 LYS A N 1
ATOM 712 C CA . LYS A 1 94 ? -3.901 -9.499 5.228 1.00 97.81 94 LYS A CA 1
ATOM 713 C C . LYS A 1 94 ? -4.544 -9.238 3.885 1.00 97.81 94 LYS A C 1
ATOM 715 O O . LYS A 1 94 ? -5.604 -8.629 3.807 1.00 97.81 94 LYS A O 1
ATOM 720 N N . VAL A 1 95 ? -3.951 -9.754 2.825 1.00 96.81 95 VAL A N 1
ATOM 721 C CA . VAL A 1 95 ? -4.491 -9.684 1.469 1.00 96.81 95 VAL A CA 1
ATOM 722 C C . VAL A 1 95 ? -4.996 -11.066 1.087 1.00 96.81 95 VAL A C 1
ATOM 724 O O . VAL A 1 95 ? -4.281 -12.060 1.212 1.00 96.81 95 VAL A O 1
ATOM 727 N N . ARG A 1 96 ? -6.248 -11.150 0.634 1.00 95.94 96 ARG A N 1
ATOM 728 C CA . ARG A 1 96 ? -6.796 -12.406 0.107 1.00 95.94 96 ARG A CA 1
ATOM 729 C C . ARG A 1 96 ? -6.170 -12.691 -1.251 1.00 95.94 96 ARG A C 1
ATOM 731 O O . ARG A 1 96 ? -5.950 -11.764 -2.023 1.00 95.94 96 ARG A O 1
ATOM 738 N N . ASP A 1 97 ? -6.007 -13.964 -1.604 1.00 94.25 97 ASP A N 1
ATOM 739 C CA . ASP A 1 97 ? -5.484 -14.357 -2.923 1.00 94.25 97 ASP A CA 1
ATOM 740 C C . ASP A 1 97 ? -6.227 -13.669 -4.084 1.00 94.25 97 ASP A C 1
ATOM 742 O O . ASP A 1 97 ? -5.599 -13.211 -5.037 1.00 94.25 97 ASP A O 1
ATOM 746 N N . ALA A 1 98 ? -7.554 -13.528 -3.976 1.00 91.62 98 ALA A N 1
ATOM 747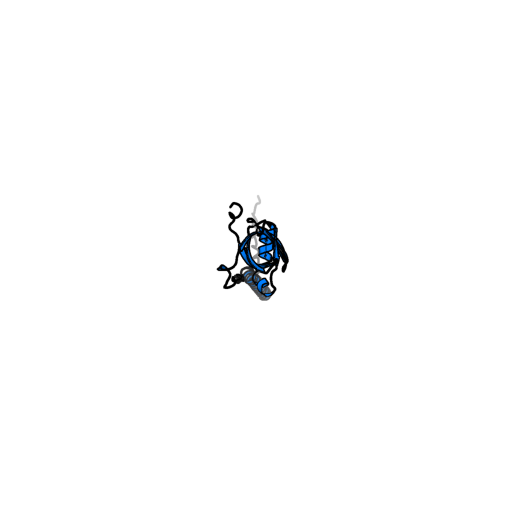 C CA . ALA A 1 98 ? -8.394 -12.862 -4.976 1.00 91.62 98 ALA A CA 1
ATOM 748 C C . ALA A 1 98 ? -8.121 -11.352 -5.120 1.00 91.62 98 ALA A C 1
ATOM 750 O O . ALA A 1 98 ? -8.337 -10.795 -6.199 1.00 91.62 98 ALA A O 1
ATOM 751 N N . ASP A 1 99 ? -7.628 -10.713 -4.060 1.00 92.62 99 ASP A N 1
ATOM 752 C CA . ASP A 1 99 ? -7.382 -9.274 -3.997 1.00 92.62 99 ASP A CA 1
ATOM 753 C C . ASP A 1 99 ? -5.925 -8.924 -4.336 1.00 92.62 99 ASP A C 1
ATOM 755 O O . ASP A 1 99 ? -5.635 -7.777 -4.646 1.00 92.62 99 ASP A O 1
ATOM 759 N N . THR A 1 100 ? -5.006 -9.899 -4.375 1.00 91.62 100 THR A N 1
ATOM 760 C CA . THR A 1 100 ? -3.574 -9.670 -4.681 1.00 91.62 100 THR A CA 1
ATOM 761 C C . THR A 1 100 ? -3.333 -8.918 -5.992 1.00 91.62 100 THR A C 1
ATOM 763 O O . THR A 1 100 ? -2.405 -8.117 -6.081 1.00 91.62 100 THR A O 1
ATOM 766 N N . GLN A 1 101 ? -4.194 -9.118 -6.993 1.00 90.00 101 GLN A N 1
ATOM 767 C CA . GLN A 1 101 ? -4.139 -8.421 -8.283 1.00 90.00 101 GLN A CA 1
ATOM 768 C C . GLN A 1 101 ? -4.302 -6.898 -8.166 1.00 90.00 101 GLN A C 1
ATOM 770 O O . GLN A 1 101 ? -3.922 -6.168 -9.079 1.00 90.00 101 GLN A O 1
ATOM 775 N N . TYR A 1 102 ? -4.861 -6.424 -7.052 1.00 91.25 102 TYR A N 1
ATOM 776 C CA . TYR A 1 102 ? -5.090 -5.015 -6.778 1.00 91.25 102 TYR A CA 1
ATOM 777 C C . TYR A 1 102 ? -3.900 -4.309 -6.110 1.00 91.25 102 TYR A C 1
ATOM 779 O O . TYR A 1 102 ? -3.947 -3.104 -5.859 1.00 91.25 102 TYR A O 1
ATOM 787 N N . PHE A 1 103 ? -2.818 -5.042 -5.831 1.00 91.62 103 PHE A N 1
ATOM 788 C CA . PHE A 1 103 ? -1.652 -4.530 -5.122 1.00 91.62 103 PHE A CA 1
ATOM 789 C C . PHE A 1 103 ? -0.415 -4.547 -6.018 1.00 91.62 103 PHE A C 1
ATOM 791 O O . PHE A 1 103 ? 0.206 -5.585 -6.248 1.00 91.62 103 PHE A O 1
ATOM 798 N N . ASP A 1 104 ? 0.007 -3.363 -6.465 1.00 90.94 104 ASP A N 1
ATOM 799 C CA . ASP A 1 104 ? 1.341 -3.189 -7.039 1.00 90.94 104 ASP A CA 1
ATOM 800 C C . ASP A 1 104 ? 2.383 -3.195 -5.911 1.00 90.94 104 ASP A C 1
ATOM 802 O O . ASP A 1 104 ? 2.678 -2.170 -5.289 1.00 90.94 104 ASP A O 1
ATOM 806 N N . VAL A 1 105 ? 2.933 -4.378 -5.639 1.00 90.75 105 VAL A N 1
ATOM 807 C CA . VAL A 1 105 ? 3.942 -4.598 -4.594 1.00 90.75 105 VAL A CA 1
ATOM 808 C C . VAL A 1 105 ? 5.205 -3.778 -4.841 1.00 90.75 105 VAL A C 1
ATOM 810 O O . VAL A 1 105 ? 5.832 -3.315 -3.888 1.00 90.75 105 VAL A O 1
ATOM 813 N N . VAL A 1 106 ? 5.600 -3.581 -6.101 1.00 90.06 106 VAL A N 1
ATOM 814 C CA . VAL A 1 106 ? 6.811 -2.817 -6.430 1.00 90.06 106 VAL A CA 1
ATOM 815 C C . VAL A 1 106 ? 6.599 -1.352 -6.077 1.00 90.06 106 VAL A C 1
ATOM 817 O O . VAL A 1 106 ? 7.441 -0.749 -5.409 1.00 90.06 106 VAL A O 1
ATOM 820 N N . HIS A 1 107 ? 5.448 -0.804 -6.456 1.00 89.50 107 HIS A N 1
ATOM 821 C CA . HIS A 1 107 ? 5.066 0.557 -6.112 1.00 89.50 107 HIS A CA 1
ATOM 822 C C . HIS A 1 107 ? 4.922 0.747 -4.594 1.00 89.50 107 HIS A C 1
ATOM 824 O O . HIS A 1 107 ? 5.431 1.721 -4.042 1.00 89.50 107 HIS A O 1
ATOM 830 N N . LEU A 1 108 ? 4.289 -0.197 -3.892 1.00 91.25 108 LEU A N 1
ATOM 831 C CA . LEU A 1 108 ? 4.138 -0.129 -2.436 1.00 91.25 108 LEU A CA 1
ATOM 832 C C . LEU A 1 108 ? 5.477 -0.201 -1.699 1.00 91.25 108 LEU A C 1
ATOM 834 O O . LEU A 1 108 ? 5.694 0.541 -0.743 1.00 91.25 108 LEU A O 1
ATOM 838 N N . ARG A 1 109 ? 6.410 -1.041 -2.158 1.00 92.44 109 ARG A N 1
ATOM 839 C CA . ARG A 1 109 ? 7.774 -1.086 -1.608 1.00 92.44 109 ARG A CA 1
ATOM 840 C C . ARG A 1 109 ? 8.521 0.219 -1.839 1.00 92.44 109 ARG A C 1
ATOM 842 O O . ARG A 1 109 ? 9.233 0.669 -0.945 1.00 92.44 109 ARG A O 1
ATOM 849 N N . ALA A 1 110 ? 8.342 0.838 -3.006 1.00 89.38 110 ALA A N 1
ATOM 850 C CA . ALA A 1 110 ? 8.883 2.166 -3.262 1.00 89.38 110 ALA A CA 1
ATOM 851 C C . ALA A 1 110 ? 8.323 3.176 -2.249 1.00 89.38 110 ALA A C 1
ATOM 853 O O . ALA A 1 110 ? 9.113 3.823 -1.567 1.00 89.38 110 ALA A O 1
ATOM 854 N N . HIS A 1 111 ? 6.999 3.236 -2.065 1.00 90.75 111 HIS A N 1
ATOM 855 C CA . HIS A 1 111 ? 6.368 4.088 -1.051 1.00 90.75 111 HIS A CA 1
ATOM 856 C C . HIS A 1 111 ? 6.921 3.845 0.354 1.00 90.75 111 HIS A C 1
ATOM 858 O O . HIS A 1 111 ? 7.350 4.794 1.006 1.00 90.75 111 HIS A O 1
ATOM 864 N N . SER A 1 112 ? 6.989 2.585 0.782 1.00 91.62 112 SER A N 1
ATOM 865 C CA . SER A 1 112 ? 7.540 2.198 2.083 1.00 91.62 112 SER A CA 1
ATOM 866 C C . SER A 1 112 ? 8.983 2.690 2.267 1.00 91.62 112 SER A C 1
ATOM 868 O O . SER A 1 112 ? 9.294 3.365 3.245 1.00 91.62 112 SER A O 1
ATOM 870 N N . SER A 1 113 ? 9.856 2.459 1.278 1.00 91.44 113 SER A N 1
ATOM 871 C CA . SER A 1 113 ? 11.292 2.779 1.360 1.00 91.44 113 SER A CA 1
ATOM 872 C C . SER A 1 113 ? 11.621 4.262 1.562 1.00 91.44 113 SER A C 1
ATOM 874 O O . SER A 1 113 ? 12.674 4.587 2.113 1.00 91.44 113 SER A O 1
ATOM 876 N N . ILE A 1 114 ? 10.743 5.159 1.106 1.00 91.00 114 ILE A N 1
ATOM 877 C CA . ILE A 1 114 ? 10.905 6.615 1.227 1.00 91.00 114 ILE A CA 1
ATOM 878 C C . ILE A 1 114 ? 9.838 7.250 2.127 1.00 91.00 114 ILE A C 1
ATOM 880 O O . ILE A 1 114 ? 9.747 8.474 2.196 1.00 91.00 114 ILE A O 1
ATOM 884 N N . GLY A 1 115 ? 9.058 6.428 2.834 1.00 90.44 115 GLY A N 1
ATOM 885 C CA . GLY A 1 115 ? 8.057 6.875 3.797 1.00 90.44 115 GLY A CA 1
ATOM 886 C C . GLY A 1 115 ? 6.906 7.668 3.177 1.00 90.44 115 GLY A C 1
ATOM 887 O O . GLY A 1 115 ? 6.421 8.619 3.790 1.00 90.44 115 GLY A O 1
ATOM 888 N N . LEU A 1 116 ? 6.495 7.331 1.950 1.00 91.56 116 LEU A N 1
ATOM 889 C CA . LEU A 1 116 ? 5.392 8.023 1.292 1.00 91.56 116 LEU A CA 1
ATOM 890 C C . LEU A 1 116 ? 4.034 7.623 1.888 1.00 91.56 116 LEU A C 1
ATOM 892 O O . LEU A 1 116 ? 3.786 6.433 2.120 1.00 91.56 116 LEU A O 1
ATOM 896 N N . PRO A 1 117 ? 3.128 8.600 2.070 1.00 94.00 117 PRO A N 1
ATOM 897 C CA . PRO A 1 117 ? 1.767 8.340 2.506 1.00 94.00 117 PRO A CA 1
ATOM 898 C C . PRO A 1 117 ? 1.033 7.392 1.554 1.00 94.00 117 PRO A C 1
ATOM 900 O O . PRO A 1 117 ? 1.001 7.589 0.339 1.00 94.00 117 PRO A O 1
ATOM 903 N N . THR A 1 118 ? 0.401 6.376 2.123 1.00 94.44 118 THR A N 1
ATOM 904 C CA . THR A 1 118 ? -0.398 5.372 1.424 1.00 94.44 118 THR A CA 1
ATOM 905 C C . THR A 1 118 ? -1.761 5.272 2.094 1.00 94.44 118 THR A C 1
ATOM 907 O O . THR A 1 118 ? -1.866 5.315 3.319 1.00 94.44 118 THR A O 1
ATOM 910 N N . ARG A 1 119 ? -2.806 5.159 1.279 1.00 95.31 119 ARG A N 1
ATOM 911 C CA . ARG A 1 119 ? -4.172 4.873 1.701 1.00 95.31 119 ARG A CA 1
ATOM 912 C C . ARG A 1 119 ? -4.459 3.402 1.456 1.00 95.31 119 ARG A C 1
ATOM 914 O O . ARG A 1 119 ? -4.371 2.941 0.318 1.00 95.31 119 ARG A O 1
ATOM 921 N N . LEU A 1 120 ? -4.847 2.683 2.501 1.00 95.69 120 LEU A N 1
ATOM 922 C CA . LEU A 1 120 ? -5.316 1.306 2.397 1.00 95.69 120 LEU A CA 1
ATOM 923 C C . LEU A 1 120 ? -6.814 1.238 2.656 1.00 95.69 120 LEU A C 1
ATOM 925 O O . LEU A 1 120 ? -7.287 1.635 3.720 1.00 95.69 120 LEU A O 1
ATOM 929 N N . PHE A 1 121 ? -7.547 0.699 1.686 1.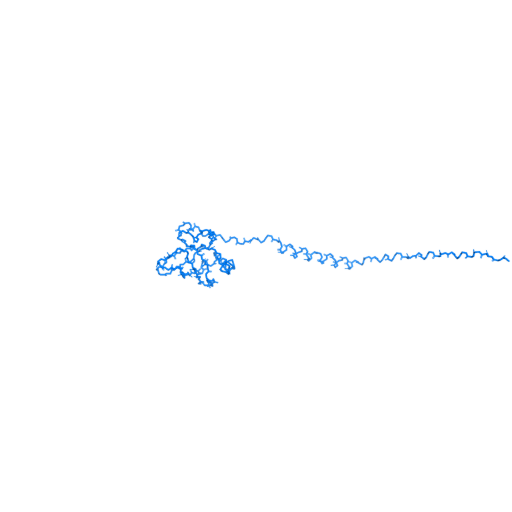00 96.69 121 PHE A N 1
ATOM 930 C CA . PHE A 1 121 ? -8.943 0.313 1.851 1.00 96.69 121 PHE A CA 1
ATOM 931 C C . PHE A 1 121 ? -8.999 -1.114 2.368 1.00 96.69 121 PHE A C 1
ATOM 933 O O . PHE A 1 121 ? -8.296 -1.991 1.853 1.00 96.69 121 PHE A O 1
ATOM 940 N N . TYR A 1 122 ? -9.837 -1.354 3.370 1.00 96.62 122 TYR A N 1
ATOM 941 C CA . TYR A 1 122 ? -9.876 -2.642 4.045 1.00 96.62 122 TYR A CA 1
ATOM 942 C C . TYR A 1 122 ? -11.291 -3.069 4.427 1.00 96.62 122 TYR A C 1
ATOM 944 O O . TYR A 1 122 ? -12.215 -2.267 4.511 1.00 96.62 122 TYR A O 1
ATOM 952 N N . GLU A 1 123 ? -11.450 -4.357 4.697 1.00 96.19 123 GLU A N 1
ATOM 953 C CA . GLU A 1 123 ? -12.614 -4.933 5.357 1.00 96.19 123 GLU A CA 1
ATOM 954 C C . GLU A 1 123 ? -12.186 -5.493 6.706 1.00 96.19 123 GLU A C 1
ATOM 956 O O . GLU A 1 123 ? -11.168 -6.173 6.812 1.00 96.19 123 GLU A O 1
ATOM 961 N N . LYS A 1 124 ? -12.973 -5.242 7.749 1.00 95.38 124 LYS A N 1
ATOM 962 C CA . LYS A 1 124 ? -12.738 -5.849 9.056 1.00 95.38 124 LYS A CA 1
ATOM 963 C C . LYS A 1 124 ? -13.618 -7.084 9.209 1.00 95.38 124 LYS A C 1
ATOM 965 O O . LYS A 1 124 ? -14.842 -6.966 9.179 1.00 95.38 124 LYS A O 1
ATOM 970 N N . ASP A 1 125 ? -12.998 -8.244 9.401 1.00 95.56 125 ASP A N 1
ATOM 971 C CA . ASP A 1 125 ? -13.685 -9.500 9.712 1.00 95.56 125 ASP A CA 1
ATOM 972 C C . ASP A 1 125 ? -13.127 -10.076 11.019 1.00 95.56 125 ASP A C 1
ATOM 974 O O . ASP A 1 125 ? -11.991 -10.556 11.084 1.00 95.56 125 ASP A O 1
ATOM 978 N N . GLY A 1 126 ? -13.905 -9.944 12.096 1.00 92.81 126 GLY A N 1
ATOM 979 C CA . GLY A 1 126 ? -13.426 -10.185 13.456 1.00 92.81 126 GLY A CA 1
ATOM 980 C C . GLY A 1 126 ? -12.260 -9.258 13.813 1.00 92.81 126 GLY A C 1
ATOM 981 O O . GLY A 1 126 ? -12.387 -8.035 13.731 1.00 92.81 126 GLY A O 1
ATOM 982 N N . ASP A 1 127 ? -11.129 -9.855 14.187 1.00 92.56 127 ASP A N 1
ATOM 983 C CA . ASP A 1 127 ? -9.889 -9.143 14.525 1.00 92.56 127 ASP A CA 1
ATOM 984 C C . ASP A 1 127 ? -8.936 -8.993 13.325 1.00 92.56 127 ASP A C 1
ATOM 986 O O . ASP A 1 127 ? -7.842 -8.460 13.471 1.00 92.56 127 ASP A O 1
ATOM 990 N N . THR A 1 128 ? -9.317 -9.475 12.136 1.00 95.88 128 THR A N 1
ATOM 991 C CA . THR A 1 128 ? -8.465 -9.404 10.940 1.00 95.88 128 THR A CA 1
ATOM 992 C C . THR A 1 128 ? -8.847 -8.214 10.068 1.00 95.88 128 THR A C 1
ATOM 994 O O . THR A 1 128 ? -10.013 -8.056 9.693 1.00 95.88 128 THR A O 1
ATOM 997 N N . LEU A 1 129 ? -7.851 -7.403 9.706 1.00 97.25 129 LEU A N 1
ATOM 998 C CA . LEU A 1 129 ? -7.983 -6.355 8.701 1.00 97.25 129 LEU A CA 1
ATOM 999 C C . LEU A 1 129 ? -7.595 -6.934 7.338 1.00 97.25 129 LEU A C 1
ATOM 1001 O O . LEU A 1 129 ? -6.438 -7.264 7.093 1.00 97.25 129 LEU A O 1
ATOM 1005 N N . TRP A 1 130 ? -8.566 -7.089 6.447 1.00 97.50 130 TRP A N 1
ATOM 1006 C CA . TRP A 1 130 ? -8.340 -7.563 5.088 1.00 97.50 130 TRP A CA 1
ATOM 1007 C C . TRP A 1 130 ? -8.125 -6.375 4.159 1.00 97.50 130 TRP A C 1
ATOM 1009 O O . TRP A 1 130 ? -9.072 -5.644 3.886 1.00 97.50 130 TRP A O 1
ATOM 1019 N N . ALA A 1 131 ? -6.905 -6.163 3.675 1.00 97.12 131 ALA A N 1
ATOM 1020 C CA . ALA A 1 131 ? -6.620 -5.124 2.696 1.00 97.12 131 ALA A CA 1
ATOM 1021 C C . ALA A 1 131 ? -7.187 -5.516 1.322 1.00 97.12 131 ALA A C 1
ATOM 1023 O O . ALA A 1 131 ? -6.966 -6.623 0.831 1.00 97.12 131 ALA A O 1
ATOM 1024 N N . VAL A 1 132 ? -7.917 -4.580 0.713 1.00 96.19 132 VAL A N 1
ATOM 1025 C CA . VAL A 1 132 ? -8.662 -4.785 -0.538 1.00 96.19 132 VAL A CA 1
ATOM 1026 C C . VAL A 1 132 ? -8.057 -3.992 -1.695 1.00 96.19 132 VAL A C 1
ATOM 1028 O O . VAL A 1 132 ? -7.999 -4.487 -2.818 1.00 96.19 132 VAL A O 1
ATOM 1031 N N . TYR A 1 133 ? -7.609 -2.760 -1.443 1.00 95.25 133 TYR A N 1
ATOM 1032 C CA . TYR A 1 133 ? -7.059 -1.881 -2.476 1.00 95.25 133 TYR A CA 1
ATOM 1033 C C . TYR A 1 133 ? -6.131 -0.821 -1.873 1.00 95.25 133 TYR A C 1
ATOM 1035 O O . TYR A 1 133 ? -6.280 -0.458 -0.701 1.00 95.25 133 TYR A O 1
ATOM 1043 N N . LYS A 1 134 ? -5.208 -0.293 -2.686 1.00 93.50 134 LYS A N 1
ATOM 1044 C CA . LYS A 1 134 ? -4.268 0.766 -2.295 1.00 93.50 134 LYS A CA 1
ATOM 1045 C C . LYS A 1 134 ? -4.406 2.008 -3.173 1.00 93.50 134 LYS A C 1
ATOM 1047 O O . LYS A 1 134 ? -4.531 1.901 -4.389 1.00 93.50 134 LYS A O 1
ATOM 1052 N N . GLU A 1 135 ? -4.268 3.178 -2.562 1.00 92.44 135 GLU A N 1
ATOM 1053 C CA . GLU A 1 135 ? -4.142 4.472 -3.240 1.00 92.44 135 GLU A CA 1
ATOM 1054 C C . GLU A 1 135 ? -3.022 5.306 -2.615 1.00 92.44 135 GLU A C 1
ATOM 1056 O O . GLU A 1 135 ? -2.564 5.039 -1.502 1.00 92.44 135 GLU A O 1
ATOM 1061 N N . ASP A 1 136 ? -2.595 6.344 -3.321 1.00 90.50 136 ASP A N 1
ATOM 1062 C CA . ASP A 1 136 ? -1.647 7.312 -2.782 1.00 90.50 136 ASP A CA 1
ATOM 1063 C C . ASP A 1 136 ? -2.404 8.256 -1.842 1.00 90.50 136 ASP A C 1
ATOM 1065 O O . ASP A 1 136 ? -3.395 8.884 -2.234 1.00 90.50 136 ASP A O 1
ATOM 1069 N N . ALA A 1 137 ? -1.961 8.358 -0.588 1.00 87.12 137 ALA A N 1
ATOM 1070 C CA . ALA A 1 137 ? -2.608 9.260 0.357 1.00 87.12 137 ALA A CA 1
ATOM 1071 C C . ALA A 1 137 ? -2.128 10.708 0.141 1.00 87.12 137 ALA A C 1
ATOM 1073 O O . ALA A 1 137 ? -0.985 10.945 -0.265 1.00 87.12 137 ALA A O 1
ATOM 1074 N N . PRO A 1 138 ? -2.964 11.717 0.450 1.00 83.56 138 PRO A N 1
ATOM 1075 C CA . PRO A 1 138 ? -2.541 13.111 0.402 1.00 83.56 138 PRO A CA 1
ATOM 1076 C C . PRO A 1 138 ? -1.328 13.364 1.309 1.00 83.56 138 PRO A C 1
ATOM 1078 O O . PRO A 1 138 ? -1.304 12.931 2.464 1.00 83.56 138 PRO A O 1
ATOM 1081 N N . ALA A 1 139 ? -0.348 14.135 0.829 1.00 71.38 139 ALA A N 1
ATOM 1082 C CA . ALA A 1 139 ? 0.877 14.448 1.578 1.00 71.38 139 ALA A CA 1
ATOM 1083 C C . ALA A 1 139 ? 0.632 15.175 2.918 1.00 71.38 139 ALA A C 1
ATOM 1085 O O . ALA A 1 139 ? 1.483 15.175 3.801 1.00 71.38 139 ALA A O 1
ATOM 1086 N N . ASN A 1 140 ? -0.534 15.801 3.079 1.00 64.38 140 ASN A N 1
ATOM 1087 C CA . ASN A 1 140 ? -0.952 16.541 4.267 1.00 64.38 140 ASN A CA 1
ATOM 1088 C C . ASN A 1 140 ? -1.789 15.716 5.262 1.00 64.38 140 ASN A C 1
ATOM 1090 O O . ASN A 1 140 ? -2.308 16.283 6.220 1.00 64.38 140 ASN A O 1
ATOM 1094 N N . SER A 1 141 ? -1.919 14.402 5.065 1.00 58.72 141 SER A N 1
ATOM 1095 C CA . SER A 1 141 ? -2.730 13.537 5.940 1.00 58.72 141 SER A CA 1
ATOM 1096 C C . SER A 1 141 ? -2.115 13.319 7.331 1.00 58.72 141 SER A C 1
ATOM 1098 O O . SER A 1 141 ? -2.810 12.908 8.250 1.00 58.72 141 SER A O 1
ATOM 1100 N N . ALA A 1 142 ? -0.835 13.654 7.521 1.00 55.53 142 ALA A N 1
ATOM 1101 C CA . ALA A 1 142 ? -0.108 13.479 8.781 1.00 55.53 142 ALA A CA 1
ATOM 1102 C C . ALA A 1 142 ? -0.402 14.552 9.863 1.00 55.53 142 ALA A C 1
ATOM 1104 O O . ALA A 1 142 ? 0.321 14.622 10.854 1.00 55.53 142 ALA A O 1
ATOM 1105 N N . GLY A 1 143 ? -1.398 15.430 9.674 1.00 42.31 143 GLY A N 1
ATOM 1106 C CA . GLY A 1 143 ? -1.570 16.647 10.488 1.00 42.31 143 GLY A CA 1
ATOM 1107 C C . GLY A 1 143 ? -2.995 16.996 10.932 1.00 42.31 143 GLY A C 1
ATOM 1108 O O . GLY A 1 143 ? -3.257 18.179 11.151 1.00 42.31 143 GLY A O 1
ATOM 1109 N N . GLY A 1 144 ? -3.902 16.017 11.016 1.00 37.84 144 GLY A N 1
ATOM 1110 C CA . GLY A 1 144 ? -5.278 16.198 11.507 1.00 37.84 144 GLY A CA 1
ATOM 1111 C C . GLY A 1 144 ? -5.432 15.903 12.990 1.00 37.84 144 GLY A C 1
ATOM 1112 O O . GLY A 1 144 ? -5.011 14.800 13.393 1.00 37.84 144 GLY A O 1
#

Sequence (144 aa):
MDRGRDADPIELADHPEDHRPWSPLSTGLATAALVILASISVWLFAPSDAIEIQPPTNLASLPYVDGVMVEVELPDLVMDAYTPVDGQTELDFKVRDADTQYFDVVHLRAHSSIGLPTRLFYEKDGDTLWAVYKEDAPANSAGG

Radius of gyration: 34.81 Å; Cα contacts (8 Å, |Δi|>4): 189; chains: 1; bounding box: 96×48×85 Å

Nearest PDB structures (foldseek):
  8bbz-assembly4_AAA  TM=7.375E-01  e=2.366E-04  Escherichia coli
  8gw2-assembly1_E  TM=5.958E-01  e=1.614E-01  Escherichia coli
  5g3l-assembly1_D  TM=5.608E-01  e=2.079E-01  Escherichia coli HB101
  4fp5-assembly1_D  TM=5.933E-01  e=3.451E-01  Escherichia coli
  5vl1-assembly5_B  TM=4.838E-01  e=4.737E-01  Mycobacterium ulcerans Agy99

Mean predicted aligned error: 14.59 Å

Secondary structure (DSSP, 8-state):
--------------------PPPHHHHHHHHHHHHHHHHHHHHHHS-------PPPTTGGGS-EEEEEEEEEETTEEEEEEEEEETTEEEEEEEE-TTTGGG--HHHHHHHHHTT-EEEEEEEEETTEEEEEEEEEPPTTGGG-